Protein AF-A0A662WHI3-F1 (afdb_monomer_lite)

Foldseek 3Di:
DDDDPPVQWDDDPQKIWGFLVRCVVQQWKWFAAPVGWIFIWHFQDDPPDDDDLRIKTQFTDDPQETDGDPIDRGDGDIDRDPGIHTGRPPDPDPPPPPPPPPPDPDDPDDDPDDDD

Structure (mmCIF, N/CA/C/O backbone):
data_AF-A0A662WHI3-F1
#
_entry.id   AF-A0A662WHI3-F1
#
loop_
_atom_site.group_PDB
_atom_site.id
_atom_site.type_symbol
_atom_site.label_atom_id
_atom_site.label_alt_id
_atom_site.label_comp_id
_atom_site.label_asym_id
_atom_site.label_entity_id
_atom_site.label_seq_id
_atom_site.pdbx_PDB_ins_code
_atom_site.Cartn_x
_atom_site.Cartn_y
_atom_site.Cartn_z
_atom_site.occupancy
_atom_site.B_iso_or_equiv
_atom_site.auth_seq_id
_atom_site.auth_comp_id
_atom_site.auth_asym_id
_atom_site.auth_atom_id
_atom_site.pdbx_PDB_model_num
ATOM 1 N N . CYS A 1 1 ? -21.299 -9.285 22.888 1.00 39.06 1 CYS A N 1
ATOM 2 C CA . CYS A 1 1 ? -20.255 -9.263 21.840 1.00 39.06 1 CYS A CA 1
ATOM 3 C C . CYS A 1 1 ? -19.106 -8.352 22.249 1.00 39.06 1 CYS A C 1
ATOM 5 O O . CYS A 1 1 ? -19.286 -7.144 22.272 1.00 39.06 1 CYS A O 1
ATOM 7 N N . LYS A 1 2 ? -17.944 -8.913 22.596 1.00 32.00 2 LYS A N 1
ATOM 8 C CA . LYS A 1 2 ? -16.713 -8.152 22.846 1.00 32.00 2 LYS A CA 1
ATOM 9 C C . LYS A 1 2 ? -15.845 -8.304 21.600 1.00 32.00 2 LYS A C 1
ATOM 11 O O . LYS A 1 2 ? -15.166 -9.311 21.449 1.00 32.00 2 LYS A O 1
ATOM 16 N N . LEU A 1 3 ? -15.945 -7.355 20.671 1.00 46.94 3 LEU A N 1
ATOM 17 C CA . LEU A 1 3 ? -14.986 -7.258 19.573 1.00 46.94 3 LEU A CA 1
ATOM 18 C C . LEU A 1 3 ? -13.652 -6.859 20.203 1.00 46.94 3 LEU A C 1
ATOM 20 O O . LEU A 1 3 ? -13.492 -5.736 20.680 1.00 46.94 3 LEU A O 1
ATOM 24 N N . THR A 1 4 ? -12.722 -7.806 20.283 1.00 42.12 4 THR A N 1
ATOM 25 C CA . THR A 1 4 ? -11.321 -7.514 20.578 1.00 42.12 4 THR A CA 1
ATOM 26 C C . THR A 1 4 ? -10.885 -6.424 19.606 1.00 42.12 4 THR A C 1
ATOM 28 O O . THR A 1 4 ? -10.968 -6.621 18.395 1.00 42.12 4 THR A O 1
ATOM 31 N N . LYS A 1 5 ? -10.467 -5.258 20.116 1.00 52.16 5 LYS A N 1
ATOM 32 C CA . LYS A 1 5 ? -9.775 -4.260 19.298 1.00 52.16 5 LYS A CA 1
ATOM 33 C C . LYS A 1 5 ? -8.529 -4.952 18.750 1.00 52.16 5 LYS A C 1
ATOM 35 O O . LYS A 1 5 ? -7.542 -5.086 19.467 1.00 52.16 5 LYS A O 1
ATOM 40 N N . LEU A 1 6 ? -8.587 -5.451 17.518 1.00 61.47 6 LEU A N 1
ATOM 41 C CA . LEU A 1 6 ? -7.392 -5.821 16.776 1.00 61.47 6 LEU A CA 1
ATOM 42 C C . LEU A 1 6 ? -6.644 -4.498 16.602 1.00 61.47 6 LEU A C 1
ATOM 44 O O . LEU A 1 6 ? -7.061 -3.671 15.798 1.00 61.47 6 LEU A O 1
ATOM 48 N N . GLY A 1 7 ? -5.637 -4.242 17.443 1.00 78.75 7 GLY A N 1
ATOM 49 C CA . GLY A 1 7 ? -5.052 -2.906 17.643 1.00 78.75 7 GLY A CA 1
ATOM 50 C C . GLY A 1 7 ? -4.533 -2.227 16.372 1.00 78.75 7 GLY A C 1
ATOM 51 O O . GLY A 1 7 ? -4.337 -1.018 16.370 1.00 78.75 7 GLY A O 1
ATOM 52 N N . GLY A 1 8 ? -4.366 -2.987 15.289 1.00 89.50 8 GLY A N 1
ATOM 53 C CA . GLY A 1 8 ? -3.973 -2.492 13.978 1.00 89.50 8 GLY A CA 1
ATOM 54 C C . GLY A 1 8 ? -5.107 -2.066 13.041 1.00 89.50 8 GLY A C 1
ATOM 55 O O . GLY A 1 8 ? -4.828 -1.744 11.891 1.00 89.50 8 GLY A O 1
ATOM 56 N N . TYR A 1 9 ? -6.366 -2.071 13.485 1.00 90.25 9 TYR A N 1
ATOM 57 C CA . TYR A 1 9 ? -7.512 -1.693 12.657 1.00 90.25 9 TYR A CA 1
ATOM 58 C C . TYR A 1 9 ? -8.285 -0.518 13.253 1.00 90.25 9 TYR A C 1
ATOM 60 O O . TYR A 1 9 ? -8.451 -0.404 14.468 1.00 90.25 9 TYR A O 1
ATOM 68 N N . SER A 1 10 ? -8.827 0.328 12.382 1.00 88.62 10 SER A N 1
ATOM 69 C CA . SER A 1 10 ? -9.788 1.369 12.741 1.00 88.62 10 SER A CA 1
ATOM 70 C C . SER A 1 10 ? -11.006 1.301 11.828 1.00 88.62 10 SER A C 1
ATOM 72 O O . SER A 1 10 ? -10.887 1.054 10.628 1.00 88.62 10 SER A O 1
ATOM 74 N N . TRP A 1 11 ? -12.186 1.490 12.412 1.00 88.31 11 TRP A N 1
ATOM 75 C CA . TRP A 1 11 ? -13.441 1.591 11.678 1.00 88.31 11 TRP A CA 1
ATOM 76 C C . TRP A 1 11 ? -13.923 3.033 11.728 1.00 88.31 11 TRP A C 1
ATOM 78 O O . TRP A 1 11 ? -14.040 3.597 12.815 1.00 88.31 11 TRP A O 1
ATOM 88 N N . ASP A 1 12 ? -14.194 3.620 10.569 1.00 84.75 12 ASP A N 1
ATOM 89 C CA . ASP A 1 12 ? -14.648 5.004 10.461 1.00 84.75 12 ASP A CA 1
ATOM 90 C C . ASP A 1 12 ? -15.567 5.169 9.248 1.00 84.75 12 ASP A C 1
ATOM 92 O O . ASP A 1 12 ? -15.259 4.669 8.168 1.00 84.75 12 ASP A O 1
ATOM 96 N N . ASN A 1 13 ? -16.709 5.838 9.428 1.00 85.75 13 ASN A N 1
ATOM 97 C CA . ASN A 1 13 ? -17.690 6.123 8.371 1.00 85.75 13 ASN A CA 1
ATOM 98 C C . ASN A 1 13 ? -18.028 4.918 7.463 1.00 85.75 13 ASN A C 1
ATOM 100 O O . ASN A 1 13 ? -18.098 5.037 6.240 1.00 85.75 13 ASN A O 1
ATOM 104 N N . GLY A 1 14 ? -18.210 3.732 8.058 1.00 83.94 14 GLY A N 1
ATOM 105 C CA . GLY A 1 14 ? -18.554 2.504 7.325 1.00 83.94 14 GLY A CA 1
ATOM 106 C C . GLY A 1 14 ? -17.394 1.877 6.538 1.00 83.94 14 GLY A C 1
ATOM 107 O O . GLY A 1 14 ? -17.617 1.008 5.696 1.00 83.94 14 GLY A O 1
ATOM 108 N N . ARG A 1 15 ? -16.159 2.319 6.786 1.00 87.62 15 ARG A N 1
ATOM 109 C CA . ARG A 1 15 ? -14.941 1.833 6.136 1.00 87.62 15 ARG A CA 1
ATOM 110 C C . ARG A 1 15 ? -13.989 1.233 7.166 1.00 87.62 15 ARG A C 1
ATOM 112 O O . ARG A 1 15 ? -13.907 1.700 8.302 1.00 87.62 15 ARG A O 1
ATOM 119 N N . LEU A 1 16 ? -13.259 0.203 6.744 1.00 89.06 16 LEU A N 1
ATOM 120 C CA . LEU A 1 16 ? -12.230 -0.459 7.541 1.00 89.06 16 LEU A CA 1
ATOM 121 C C . LEU A 1 16 ? -10.856 -0.001 7.069 1.00 89.06 16 LEU A C 1
ATOM 123 O O . LEU A 1 16 ? -10.565 -0.045 5.875 1.00 89.06 16 LEU A O 1
ATOM 127 N N . TYR A 1 17 ? -10.009 0.381 8.015 1.00 91.69 17 TYR A N 1
ATOM 128 C CA . TYR A 1 17 ? -8.644 0.819 7.769 1.00 91.69 17 TYR A CA 1
ATOM 129 C C . TYR A 1 17 ? -7.658 0.036 8.624 1.00 91.69 17 TYR A C 1
ATOM 131 O O . TYR A 1 17 ? -7.943 -0.270 9.779 1.00 91.69 17 TYR A O 1
ATOM 139 N N . TYR A 1 18 ? -6.472 -0.194 8.081 1.00 93.81 18 TYR A N 1
ATOM 140 C CA . TYR A 1 18 ? -5.263 -0.491 8.832 1.00 93.81 18 TYR A CA 1
ATOM 141 C C . TYR A 1 18 ? -4.678 0.804 9.394 1.00 93.81 18 TYR A C 1
ATOM 143 O O . TYR A 1 18 ? -4.591 1.808 8.683 1.00 93.81 18 TYR A O 1
ATOM 151 N N . THR A 1 19 ? -4.273 0.797 10.662 1.00 93.44 19 THR A N 1
ATOM 152 C CA . THR A 1 19 ? -3.537 1.923 11.253 1.00 93.44 19 THR A CA 1
ATOM 153 C C . THR A 1 19 ? -2.134 2.021 10.653 1.00 93.44 19 THR A C 1
ATOM 155 O O . THR A 1 19 ? -1.604 1.042 10.123 1.00 93.44 19 THR A O 1
ATOM 158 N N . ALA A 1 20 ? -1.504 3.192 10.755 1.00 93.50 20 ALA A N 1
ATOM 159 C CA . ALA A 1 20 ? -0.140 3.385 10.267 1.00 93.50 20 ALA A CA 1
ATOM 160 C C . ALA A 1 20 ? 0.850 2.422 10.950 1.00 93.50 20 ALA A C 1
ATOM 162 O O . ALA A 1 20 ? 1.758 1.894 10.313 1.00 93.50 20 ALA A O 1
ATOM 163 N N . GLU A 1 21 ? 0.658 2.153 12.242 1.00 92.25 21 GLU A N 1
ATOM 164 C CA . GLU A 1 21 ? 1.461 1.215 13.033 1.00 92.25 21 GLU A CA 1
ATOM 165 C C . GLU A 1 21 ? 1.312 -0.216 12.517 1.00 92.25 21 GLU A C 1
ATOM 167 O O . GLU A 1 21 ? 2.304 -0.934 12.426 1.00 92.25 21 GLU A O 1
ATOM 172 N N . ALA A 1 22 ? 0.098 -0.618 12.131 1.00 93.31 22 ALA A N 1
ATOM 173 C CA . ALA A 1 22 ? -0.151 -1.935 11.557 1.00 93.31 22 ALA A CA 1
ATOM 174 C C . ALA A 1 22 ? 0.525 -2.096 10.198 1.00 93.31 22 ALA A C 1
ATOM 176 O O . ALA A 1 22 ? 1.190 -3.099 9.961 1.00 93.31 22 ALA A O 1
ATOM 177 N N . LEU A 1 23 ? 0.398 -1.088 9.329 1.00 93.75 23 LEU A N 1
ATOM 178 C CA . LEU A 1 23 ? 1.053 -1.083 8.021 1.00 93.75 23 LEU A CA 1
ATOM 179 C C . LEU A 1 23 ? 2.573 -1.238 8.179 1.00 93.75 23 LEU A C 1
ATOM 181 O O . LEU A 1 23 ? 3.168 -2.119 7.563 1.00 93.75 23 LEU A O 1
ATOM 185 N N . LYS A 1 24 ? 3.177 -0.457 9.084 1.00 91.19 24 LYS A N 1
ATOM 186 C CA . LYS A 1 24 ? 4.604 -0.552 9.422 1.00 91.19 24 LYS A CA 1
ATOM 187 C C . LYS A 1 24 ? 4.980 -1.937 9.962 1.00 91.19 24 LYS A C 1
ATOM 189 O O . LYS A 1 24 ? 5.971 -2.508 9.521 1.00 91.19 24 LYS A O 1
ATOM 194 N N . ALA A 1 25 ? 4.181 -2.504 10.866 1.00 90.88 25 ALA A N 1
ATOM 195 C CA . ALA A 1 25 ? 4.422 -3.836 11.426 1.00 90.88 25 ALA A CA 1
ATOM 196 C C . ALA A 1 25 ? 4.315 -4.964 10.383 1.00 90.88 25 ALA A C 1
ATOM 198 O O . ALA A 1 25 ? 4.975 -5.990 10.525 1.00 90.88 25 ALA A O 1
ATOM 199 N N . PHE A 1 26 ? 3.518 -4.776 9.329 1.00 89.50 26 PHE A N 1
ATOM 200 C CA . PHE A 1 26 ? 3.419 -5.710 8.203 1.00 89.50 26 PHE A CA 1
ATOM 201 C C . PHE A 1 26 ? 4.510 -5.516 7.143 1.00 89.50 26 PHE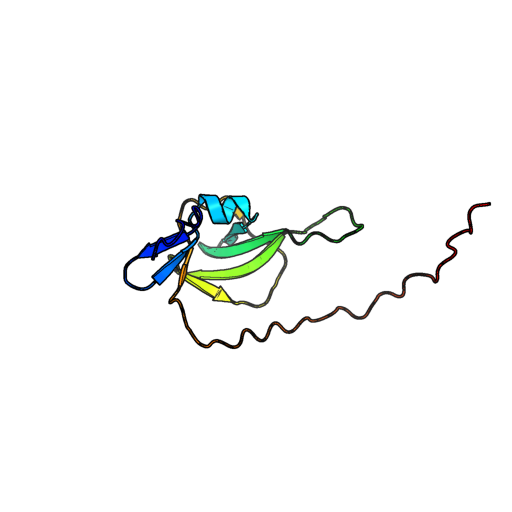 A C 1
ATOM 203 O O . PHE A 1 26 ? 4.501 -6.220 6.137 1.00 89.50 26 PHE A O 1
ATOM 210 N N . GLY A 1 27 ? 5.438 -4.575 7.341 1.00 90.06 27 GLY A N 1
ATOM 211 C CA . GLY A 1 27 ? 6.468 -4.260 6.351 1.00 90.06 27 GLY A CA 1
ATOM 212 C C . GLY A 1 27 ? 5.911 -3.584 5.095 1.00 90.06 27 GLY A C 1
ATOM 213 O O . GLY A 1 27 ? 6.537 -3.651 4.038 1.00 90.06 27 GLY A O 1
ATOM 214 N N . LEU A 1 28 ? 4.733 -2.959 5.197 1.00 93.88 28 LEU A N 1
ATOM 215 C CA . LEU A 1 28 ? 4.153 -2.161 4.123 1.00 93.88 28 LEU A CA 1
ATOM 216 C C . LEU A 1 28 ? 4.745 -0.753 4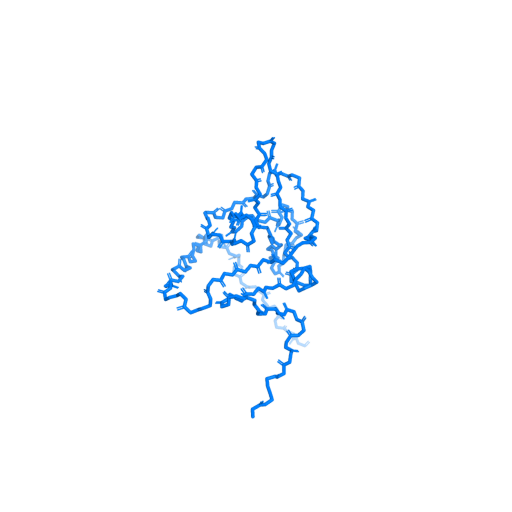.148 1.00 93.88 28 LEU A C 1
ATOM 218 O O . LEU A 1 28 ? 4.837 -0.117 5.203 1.00 93.88 28 LEU A O 1
ATOM 222 N N . MET A 1 29 ? 5.096 -0.248 2.970 1.00 94.56 29 MET A N 1
ATOM 223 C CA . MET A 1 29 ? 5.718 1.062 2.793 1.00 94.56 29 MET A CA 1
ATOM 224 C C . MET A 1 29 ? 5.004 1.894 1.733 1.00 94.56 29 MET A C 1
ATOM 226 O O . MET A 1 29 ? 4.364 1.354 0.829 1.00 94.56 29 MET A O 1
ATOM 230 N N . SER A 1 30 ? 5.115 3.214 1.868 1.00 94.94 30 SER A N 1
ATOM 231 C CA . SER A 1 30 ? 4.670 4.166 0.857 1.00 94.94 30 SER A CA 1
ATOM 232 C C . SER A 1 30 ? 5.799 4.378 -0.134 1.00 94.94 30 SER A C 1
ATOM 234 O O . SER 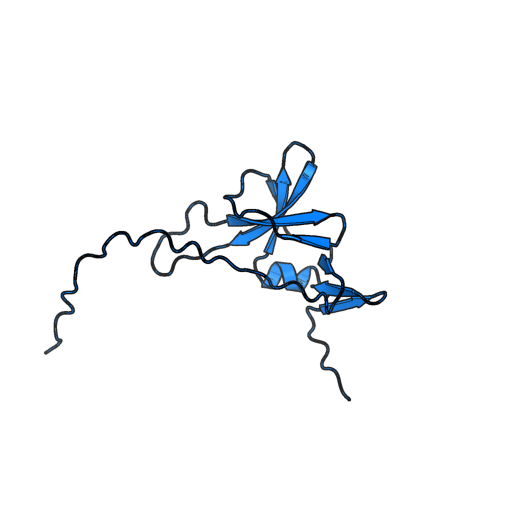A 1 30 ? 6.941 4.593 0.274 1.00 94.94 30 SER A O 1
ATOM 236 N N . MET A 1 31 ? 5.490 4.338 -1.420 1.00 95.75 31 MET A N 1
ATOM 237 C CA . MET A 1 31 ? 6.419 4.687 -2.486 1.00 95.75 31 MET A CA 1
ATOM 238 C C . MET A 1 31 ? 5.836 5.846 -3.286 1.00 95.75 31 MET A C 1
ATOM 240 O O . MET A 1 31 ? 4.660 5.812 -3.638 1.00 95.75 31 MET A O 1
ATOM 244 N N . THR A 1 32 ? 6.652 6.860 -3.552 1.00 96.12 32 THR A N 1
ATOM 245 C CA . THR A 1 32 ? 6.260 8.022 -4.351 1.00 96.12 32 THR A CA 1
ATOM 246 C C . THR A 1 32 ? 7.177 8.138 -5.561 1.00 96.12 32 THR A C 1
ATOM 248 O O . THR A 1 32 ? 8.405 8.121 -5.423 1.00 96.12 32 THR A O 1
ATOM 251 N N . GLU A 1 33 ? 6.583 8.228 -6.747 1.00 94.94 33 GLU A N 1
ATOM 252 C CA . GLU A 1 33 ? 7.305 8.494 -7.995 1.00 94.94 33 GLU A CA 1
ATOM 253 C C . GLU A 1 33 ? 7.533 9.997 -8.200 1.00 94.94 33 GLU A C 1
ATOM 255 O O . GLU A 1 33 ? 6.967 10.832 -7.494 1.00 94.94 33 GLU A O 1
ATOM 260 N N . GLU A 1 34 ? 8.393 10.358 -9.155 1.00 93.69 34 GLU A N 1
ATOM 261 C CA . GLU A 1 34 ? 8.760 11.758 -9.428 1.00 93.69 34 GLU A CA 1
ATOM 262 C C . GLU A 1 34 ? 7.558 12.635 -9.810 1.00 93.69 34 GLU A C 1
ATOM 264 O O . GLU A 1 34 ? 7.552 13.837 -9.557 1.00 93.69 34 GLU A O 1
ATOM 269 N N . ASP A 1 35 ? 6.527 12.028 -10.392 1.00 92.62 35 ASP A N 1
ATOM 270 C CA . ASP A 1 35 ? 5.278 12.680 -10.777 1.00 92.62 35 ASP A CA 1
ATOM 271 C C . ASP A 1 35 ? 4.274 12.828 -9.614 1.00 92.62 35 ASP A C 1
ATOM 273 O O . ASP A 1 35 ? 3.191 13.387 -9.793 1.00 92.62 35 ASP A O 1
ATOM 277 N N . GLY A 1 36 ? 4.640 12.365 -8.415 1.00 92.06 36 GLY A N 1
ATOM 278 C CA . GLY A 1 36 ? 3.847 12.474 -7.196 1.00 92.06 36 GLY A CA 1
ATOM 279 C C . GLY A 1 36 ? 2.829 11.353 -6.988 1.00 92.06 36 GLY A C 1
ATOM 280 O O . GLY A 1 36 ? 2.097 11.398 -5.998 1.00 92.06 36 GLY A O 1
ATOM 281 N N . HIS A 1 37 ? 2.764 10.342 -7.862 1.00 93.88 37 HIS A N 1
ATOM 282 C CA . HIS A 1 37 ? 1.879 9.200 -7.632 1.00 93.88 37 HIS A CA 1
ATOM 283 C C . HIS A 1 37 ? 2.353 8.357 -6.445 1.00 93.88 37 HIS A C 1
ATOM 285 O O . HIS A 1 37 ? 3.524 7.984 -6.349 1.00 93.88 37 HIS A O 1
ATOM 291 N N . GLU A 1 38 ? 1.414 8.030 -5.554 1.00 95.62 38 GLU A N 1
ATOM 292 C CA . GLU A 1 38 ? 1.663 7.212 -4.370 1.00 95.62 38 GLU A CA 1
ATOM 293 C C . GLU A 1 38 ? 1.257 5.752 -4.588 1.00 95.62 38 GLU A C 1
ATOM 295 O O . GLU A 1 38 ? 0.194 5.422 -5.127 1.00 95.62 38 GLU A O 1
ATOM 300 N N . PHE A 1 39 ? 2.098 4.855 -4.093 1.00 96.06 39 PHE A N 1
ATOM 301 C CA . PHE A 1 39 ? 1.957 3.419 -4.236 1.00 96.06 39 PHE A CA 1
ATOM 302 C C . PHE A 1 39 ? 2.190 2.708 -2.905 1.00 96.06 39 PHE A C 1
ATOM 304 O O . PHE A 1 39 ? 2.976 3.134 -2.061 1.00 96.06 39 PHE A O 1
ATOM 311 N N . LEU A 1 40 ? 1.503 1.582 -2.734 1.00 96.06 40 LEU A N 1
ATOM 312 C CA . LEU A 1 40 ? 1.715 0.645 -1.643 1.00 96.06 40 LEU A CA 1
ATOM 313 C C . LEU A 1 40 ? 2.774 -0.370 -2.067 1.00 96.06 40 LEU A C 1
ATOM 315 O O . LEU A 1 40 ? 2.583 -1.071 -3.064 1.00 96.06 40 LEU A O 1
ATOM 319 N N . ALA A 1 41 ? 3.844 -0.478 -1.287 1.00 95.69 41 ALA A N 1
ATOM 320 C CA . ALA A 1 41 ? 4.940 -1.408 -1.510 1.00 95.69 41 ALA A CA 1
ATOM 321 C C . ALA A 1 41 ? 5.123 -2.396 -0.343 1.00 95.69 41 ALA A C 1
ATOM 323 O O . ALA A 1 41 ? 4.770 -2.081 0.794 1.00 95.69 41 ALA A O 1
ATOM 324 N N . LEU A 1 42 ? 5.672 -3.585 -0.617 1.00 93.94 42 LEU A N 1
ATOM 325 C CA . LEU A 1 42 ? 5.945 -4.634 0.379 1.00 93.94 42 LEU A CA 1
ATOM 326 C C . LEU A 1 42 ? 7.250 -5.391 0.070 1.00 93.94 42 LEU A C 1
ATOM 328 O O . LEU A 1 42 ? 7.591 -5.582 -1.100 1.00 93.94 42 LEU A O 1
ATOM 332 N N . HIS A 1 43 ? 7.949 -5.855 1.109 1.00 88.19 43 HIS A N 1
ATOM 333 C CA . HIS A 1 43 ? 9.123 -6.727 0.974 1.00 88.19 43 HIS A CA 1
ATOM 334 C C . HIS A 1 43 ? 8.739 -8.181 0.656 1.00 88.19 43 HIS A C 1
ATOM 336 O O . HIS A 1 43 ? 8.162 -8.886 1.487 1.00 88.19 43 HIS A O 1
ATOM 342 N N . LYS A 1 44 ? 9.097 -8.669 -0.532 1.00 87.69 44 LYS A N 1
ATOM 343 C CA . LYS A 1 44 ? 8.953 -10.073 -0.930 1.00 87.69 44 LYS A CA 1
ATOM 344 C C . LYS A 1 44 ? 10.230 -10.847 -0.623 1.00 87.69 44 LYS A C 1
ATOM 346 O O . LYS A 1 44 ? 11.190 -10.822 -1.387 1.00 87.69 44 LYS A O 1
ATOM 351 N N . LEU A 1 45 ? 10.209 -11.584 0.482 1.00 85.00 45 LEU A N 1
ATOM 352 C CA . LEU A 1 45 ? 11.310 -12.461 0.873 1.00 85.00 45 LEU A CA 1
ATOM 353 C C . LEU A 1 45 ? 11.266 -13.786 0.100 1.00 85.00 45 LEU A C 1
ATOM 355 O O . LEU A 1 45 ? 10.220 -14.429 0.002 1.00 85.00 45 LEU A O 1
ATOM 359 N N . TYR A 1 46 ? 12.424 -14.223 -0.392 1.00 82.44 46 TYR A N 1
ATOM 360 C CA . TYR A 1 46 ? 12.608 -15.522 -1.039 1.00 82.44 46 TYR A CA 1
ATOM 361 C C . TYR A 1 46 ? 13.390 -16.454 -0.104 1.00 82.44 46 TYR A C 1
ATOM 363 O O . TYR A 1 46 ? 14.449 -16.084 0.395 1.00 82.44 46 TYR A O 1
ATOM 371 N N . TRP A 1 47 ? 12.875 -17.669 0.121 1.00 82.44 47 TRP A N 1
ATOM 372 C CA . TRP A 1 47 ? 13.261 -18.567 1.227 1.00 82.44 47 TRP A CA 1
ATOM 373 C C . TRP A 1 47 ? 14.741 -19.016 1.272 1.00 82.44 47 TRP A C 1
ATOM 375 O O . TRP A 1 47 ? 15.162 -19.562 2.280 1.00 82.44 47 TRP A O 1
ATOM 385 N N . PHE A 1 48 ? 15.561 -18.744 0.253 1.00 81.38 48 PHE A N 1
ATOM 386 C CA . PHE A 1 48 ? 17.006 -19.038 0.252 1.00 81.38 48 PHE A CA 1
ATOM 387 C C . PHE A 1 48 ? 17.800 -18.098 -0.674 1.00 81.38 48 PHE A C 1
ATOM 389 O O . PHE A 1 48 ? 18.729 -18.520 -1.361 1.00 81.38 48 PHE A O 1
ATOM 396 N N . ALA A 1 49 ? 17.433 -16.816 -0.735 1.00 79.56 49 ALA A N 1
ATOM 397 C CA . ALA A 1 49 ? 18.168 -15.826 -1.523 1.00 79.56 49 ALA A CA 1
ATOM 398 C C . ALA A 1 49 ? 18.500 -14.594 -0.681 1.00 79.56 49 ALA A C 1
ATOM 400 O O . ALA A 1 49 ? 17.715 -14.188 0.172 1.00 79.56 49 ALA A O 1
ATOM 401 N N . ILE A 1 50 ? 19.657 -13.982 -0.947 1.00 79.38 50 ILE A N 1
ATOM 402 C CA . ILE A 1 50 ? 19.966 -12.650 -0.421 1.00 79.38 50 ILE A CA 1
ATOM 403 C C . ILE A 1 50 ? 18.967 -11.685 -1.072 1.00 79.38 50 ILE A C 1
ATOM 405 O O . ILE A 1 50 ? 18.995 -11.574 -2.302 1.00 79.38 50 ILE A O 1
ATOM 409 N N . PRO A 1 51 ? 18.100 -11.003 -0.303 1.00 75.12 51 PRO A N 1
ATOM 410 C CA . PRO A 1 51 ? 17.135 -10.077 -0.873 1.00 75.12 51 PRO A CA 1
ATOM 411 C C . PRO A 1 51 ? 17.887 -8.941 -1.570 1.00 75.12 51 PRO A C 1
ATOM 413 O O . PRO A 1 51 ? 18.625 -8.183 -0.941 1.00 75.12 51 PRO A O 1
ATOM 416 N N . ARG A 1 52 ? 17.750 -8.872 -2.891 1.00 78.50 52 ARG A N 1
ATOM 417 C CA . ARG A 1 52 ? 18.150 -7.733 -3.716 1.00 78.50 52 ARG A CA 1
ATOM 418 C C . ARG A 1 52 ? 16.904 -7.303 -4.461 1.00 78.50 52 ARG A C 1
ATOM 420 O O . ARG A 1 52 ? 16.226 -8.162 -5.022 1.00 78.50 52 ARG A O 1
ATOM 427 N N . ASP A 1 53 ? 16.602 -6.011 -4.415 1.00 81.62 53 ASP A N 1
ATOM 428 C CA . ASP A 1 53 ? 15.433 -5.431 -5.083 1.00 81.62 53 ASP A CA 1
ATOM 429 C C . ASP A 1 53 ? 14.123 -6.141 -4.691 1.00 81.62 53 ASP A C 1
ATOM 431 O O . ASP A 1 53 ? 13.256 -6.433 -5.513 1.00 81.62 53 ASP A O 1
ATOM 435 N N . ASP A 1 54 ? 13.994 -6.457 -3.401 1.00 88.25 54 ASP A N 1
ATOM 436 C CA . ASP A 1 54 ? 12.905 -7.256 -2.844 1.00 88.25 54 ASP A CA 1
ATOM 437 C C . ASP A 1 54 ? 11.653 -6.430 -2.527 1.00 88.25 54 ASP A C 1
ATOM 439 O O . ASP A 1 54 ? 10.669 -6.968 -2.024 1.00 88.25 54 ASP A O 1
ATOM 443 N N . LEU A 1 55 ? 11.662 -5.134 -2.839 1.00 91.69 55 LEU A N 1
ATOM 444 C CA . LEU A 1 55 ? 10.536 -4.248 -2.609 1.00 91.69 55 LEU A CA 1
ATOM 445 C C . LEU A 1 55 ? 9.648 -4.139 -3.852 1.00 91.69 55 LEU A C 1
ATOM 447 O O . LEU A 1 55 ? 10.065 -3.642 -4.899 1.00 91.69 55 LEU A O 1
ATOM 451 N N . PHE A 1 56 ? 8.386 -4.538 -3.713 1.00 94.06 56 PHE A N 1
ATOM 452 C CA . PHE A 1 56 ? 7.428 -4.583 -4.815 1.00 94.06 56 PHE A CA 1
ATOM 453 C C . PHE A 1 56 ? 6.223 -3.696 -4.552 1.00 94.06 56 PHE A C 1
ATOM 455 O O . PHE A 1 56 ? 5.606 -3.782 -3.493 1.00 94.06 56 PHE A O 1
ATOM 462 N N . VAL A 1 57 ? 5.850 -2.905 -5.556 1.00 95.50 57 VAL A N 1
ATOM 463 C CA . VAL A 1 57 ? 4.570 -2.201 -5.603 1.00 95.50 57 VAL A CA 1
ATOM 464 C C . VAL A 1 57 ? 3.452 -3.219 -5.807 1.00 95.50 57 VAL A C 1
ATOM 466 O O . VAL A 1 57 ? 3.543 -4.062 -6.697 1.00 95.50 57 VAL A O 1
ATOM 469 N N . ILE A 1 58 ? 2.391 -3.119 -5.008 1.00 94.75 58 ILE A N 1
ATOM 470 C CA . ILE A 1 58 ? 1.217 -4.009 -5.051 1.00 94.75 58 ILE A CA 1
ATOM 471 C C . ILE A 1 58 ? -0.120 -3.268 -5.168 1.00 94.75 58 ILE A C 1
ATOM 473 O O . ILE A 1 58 ? -1.171 -3.890 -5.342 1.00 94.75 58 ILE A O 1
ATOM 477 N N . GLY A 1 59 ? -0.113 -1.941 -5.066 1.00 94.38 59 G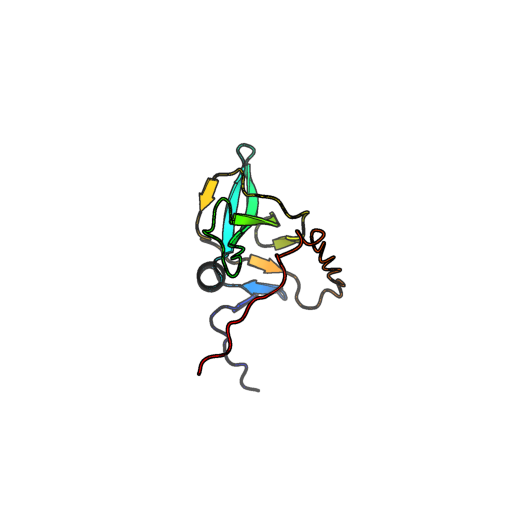LY A N 1
ATOM 478 C CA . GLY A 1 59 ? -1.318 -1.145 -5.242 1.00 94.38 59 GLY A CA 1
ATOM 479 C C . GLY A 1 59 ? -1.026 0.335 -5.411 1.00 94.38 59 GLY A C 1
ATOM 480 O O . GLY A 1 59 ? 0.010 0.830 -4.979 1.00 94.38 59 GLY A O 1
ATOM 481 N N . THR A 1 60 ? -1.968 1.045 -6.017 1.00 94.81 60 THR A N 1
ATOM 482 C CA . THR A 1 60 ? -1.965 2.506 -6.107 1.00 94.81 60 THR A CA 1
ATOM 483 C C . THR A 1 60 ? -2.759 3.084 -4.946 1.00 94.81 60 THR A C 1
ATOM 485 O O . THR A 1 60 ? -3.846 2.588 -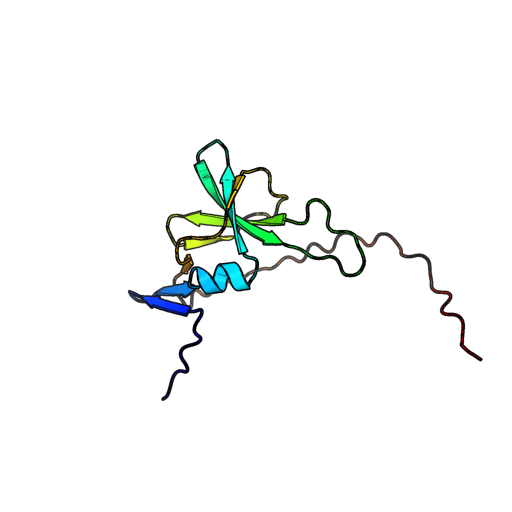4.622 1.00 94.81 60 THR A O 1
ATOM 488 N N . ILE A 1 61 ? -2.228 4.133 -4.329 1.00 94.62 61 ILE A N 1
ATOM 489 C CA . ILE A 1 61 ? -2.860 4.828 -3.215 1.00 94.62 61 ILE A CA 1
ATOM 490 C C . ILE A 1 61 ? -3.604 6.045 -3.755 1.00 94.62 61 ILE A C 1
ATOM 492 O O . ILE A 1 61 ? -3.062 6.872 -4.477 1.00 94.62 61 ILE A O 1
ATOM 496 N N . TRP A 1 62 ? -4.872 6.149 -3.372 1.00 90.94 62 TRP A N 1
ATOM 497 C CA . TRP A 1 62 ? -5.721 7.298 -3.644 1.00 90.94 62 TRP A CA 1
ATOM 498 C C . TRP A 1 62 ? -6.268 7.802 -2.314 1.00 90.94 62 TRP A C 1
ATOM 500 O O . TRP A 1 62 ? -7.220 7.229 -1.766 1.00 90.94 62 TRP A O 1
ATOM 510 N N . ASN A 1 63 ? -5.654 8.863 -1.784 1.00 89.19 63 ASN A N 1
ATOM 511 C CA . ASN A 1 63 ? -5.927 9.402 -0.451 1.00 89.19 63 ASN A CA 1
ATOM 512 C C . ASN A 1 63 ? -5.687 8.340 0.644 1.00 89.19 63 ASN A C 1
ATOM 514 O O . ASN A 1 63 ? -4.557 8.108 1.047 1.00 89.19 63 ASN A O 1
ATOM 518 N N . GLN A 1 64 ? -6.734 7.632 1.077 1.00 91.25 64 GLN A N 1
ATOM 519 C CA . GLN A 1 64 ? -6.642 6.560 2.082 1.00 91.25 64 GLN A CA 1
ATOM 520 C C . GLN A 1 64 ? -7.089 5.198 1.544 1.00 91.25 64 GLN A C 1
ATOM 522 O O . GLN A 1 64 ? -7.280 4.262 2.317 1.00 91.25 64 GLN A O 1
ATOM 527 N N . SER A 1 65 ? -7.347 5.091 0.240 1.00 91.38 65 SER A N 1
ATOM 528 C CA . SER A 1 65 ? -7.801 3.858 -0.403 1.00 91.38 65 SER A CA 1
ATOM 529 C C . SER A 1 65 ? -6.697 3.242 -1.241 1.00 91.38 65 SER A C 1
ATOM 531 O O . SER A 1 65 ? -5.960 3.955 -1.912 1.00 91.38 65 SER A O 1
ATOM 533 N N . VAL A 1 66 ? -6.620 1.914 -1.230 1.00 91.38 66 VAL A N 1
ATOM 534 C CA . VAL A 1 66 ? -5.671 1.165 -2.058 1.00 91.38 66 VAL A CA 1
ATOM 535 C C . VAL A 1 66 ? -6.433 0.446 -3.159 1.00 91.38 66 VAL A C 1
ATOM 537 O O . VAL A 1 66 ? -7.412 -0.259 -2.898 1.00 91.38 66 VAL A O 1
ATOM 540 N N . VAL A 1 67 ? -5.979 0.624 -4.395 1.00 91.00 67 VAL A N 1
ATOM 541 C CA . VAL A 1 67 ? -6.477 -0.101 -5.564 1.00 91.00 67 VAL A CA 1
ATOM 542 C C . VAL A 1 67 ? -5.381 -1.060 -6.032 1.00 91.00 67 VAL A C 1
ATOM 544 O O . VAL A 1 67 ? -4.251 -0.610 -6.210 1.00 91.00 67 VAL A O 1
ATOM 547 N N . PRO A 1 68 ? -5.672 -2.359 -6.232 1.00 90.50 68 PRO A N 1
ATOM 548 C CA . PRO A 1 68 ? -4.688 -3.295 -6.769 1.00 90.50 68 PRO A CA 1
ATOM 549 C C . PRO A 1 68 ? -4.147 -2.824 -8.121 1.00 90.50 68 PRO A C 1
ATOM 551 O O . PRO A 1 68 ? -4.911 -2.340 -8.959 1.00 90.50 68 PRO A O 1
ATOM 554 N N . CYS A 1 69 ? -2.853 -3.012 -8.350 1.00 90.25 69 CYS A N 1
ATOM 555 C CA . CYS A 1 69 ? -2.213 -2.753 -9.636 1.00 90.25 69 CYS A CA 1
ATOM 556 C C . CYS A 1 69 ? -1.384 -3.965 -10.078 1.00 90.25 69 CYS A C 1
ATOM 558 O O . CYS A 1 69 ? -1.245 -4.940 -9.338 1.00 90.25 69 CYS A O 1
ATOM 560 N N . ALA A 1 70 ? -0.837 -3.911 -11.294 1.00 92.56 70 ALA A N 1
ATOM 561 C CA . ALA A 1 70 ? 0.176 -4.876 -11.701 1.00 92.56 70 ALA A CA 1
ATOM 562 C C . ALA A 1 70 ? 1.396 -4.739 -10.783 1.00 92.56 70 ALA A C 1
ATOM 564 O O . ALA A 1 70 ? 1.879 -3.626 -10.552 1.00 92.56 70 ALA A O 1
ATOM 565 N N . GLU A 1 71 ? 1.866 -5.863 -10.248 1.00 94.00 71 GLU A N 1
ATOM 566 C CA . GLU A 1 71 ? 3.041 -5.858 -9.390 1.00 94.00 71 GLU A CA 1
ATOM 567 C C . GLU A 1 71 ? 4.294 -5.505 -10.185 1.00 94.00 71 GLU A C 1
ATOM 569 O O . GLU A 1 71 ? 4.475 -5.949 -11.322 1.00 94.00 71 GLU A O 1
ATOM 574 N N . ARG A 1 72 ? 5.181 -4.728 -9.568 1.00 93.75 72 ARG A N 1
ATOM 575 C CA . ARG A 1 72 ? 6.451 -4.325 -10.175 1.00 93.75 72 ARG A CA 1
ATOM 576 C C . ARG A 1 72 ? 7.493 -3.992 -9.109 1.00 93.75 72 ARG A C 1
ATOM 578 O O . ARG A 1 72 ? 7.102 -3.645 -7.992 1.00 93.75 72 ARG A O 1
ATOM 585 N N . PRO A 1 73 ? 8.793 -4.059 -9.438 1.00 93.25 73 PRO A N 1
ATOM 586 C CA . PRO A 1 73 ? 9.838 -3.544 -8.564 1.00 93.25 73 PRO A CA 1
ATOM 587 C C . PRO A 1 73 ? 9.604 -2.069 -8.227 1.00 93.25 73 PRO A C 1
ATOM 589 O O . PRO A 1 73 ? 9.072 -1.307 -9.043 1.00 93.25 73 PRO A O 1
ATOM 592 N N . CYS A 1 74 ? 10.003 -1.664 -7.027 1.00 91.94 74 CYS A N 1
ATOM 593 C CA . CYS A 1 74 ? 9.959 -0.263 -6.638 1.00 91.94 74 CYS A CA 1
ATOM 594 C C . CYS A 1 74 ? 11.025 0.549 -7.373 1.00 91.94 74 CYS A C 1
ATOM 596 O O . CYS A 1 74 ? 12.200 0.199 -7.371 1.00 91.94 74 CYS A O 1
ATOM 598 N N . SER A 1 75 ? 10.592 1.656 -7.968 1.00 91.88 75 SER A N 1
ATOM 599 C CA . SER A 1 75 ? 11.427 2.615 -8.703 1.00 91.88 75 SER A CA 1
ATOM 600 C C . SER A 1 75 ? 11.452 4.012 -8.074 1.00 91.88 75 SER A C 1
ATOM 602 O O . SER A 1 75 ? 12.184 4.872 -8.549 1.00 91.88 75 SER A O 1
ATOM 604 N N . GLY A 1 76 ? 10.634 4.254 -7.046 1.00 91.94 76 GLY A N 1
ATOM 605 C CA . GLY A 1 76 ? 10.433 5.567 -6.432 1.00 91.94 76 GLY A CA 1
ATOM 606 C C . GLY A 1 76 ? 11.072 5.703 -5.051 1.00 91.94 76 GLY A C 1
ATOM 607 O O . GLY A 1 76 ? 11.703 4.778 -4.534 1.00 91.94 76 GLY A O 1
ATOM 608 N N . ILE A 1 77 ? 10.863 6.864 -4.431 1.00 94.31 77 ILE A N 1
ATOM 609 C CA . ILE A 1 77 ? 11.322 7.141 -3.067 1.00 94.31 77 ILE A CA 1
ATOM 610 C C . ILE A 1 77 ? 10.400 6.426 -2.087 1.00 94.31 77 ILE A C 1
ATOM 612 O O . ILE A 1 77 ? 9.179 6.556 -2.148 1.00 94.31 77 ILE A O 1
ATOM 616 N N . VAL A 1 78 ? 10.998 5.684 -1.161 1.00 94.31 78 VAL A N 1
ATOM 617 C CA . VAL A 1 78 ? 10.276 4.862 -0.194 1.00 94.31 78 VAL A CA 1
ATOM 618 C C . VAL A 1 78 ? 10.269 5.539 1.170 1.00 94.31 78 VAL A C 1
ATOM 620 O O . VAL A 1 78 ? 11.283 6.061 1.630 1.00 94.31 78 VAL A O 1
ATOM 623 N N . SER A 1 79 ? 9.121 5.508 1.838 1.00 94.25 79 SER A N 1
ATOM 624 C CA . SER A 1 79 ? 8.937 6.056 3.177 1.00 94.25 79 SER A CA 1
ATOM 625 C C . SER A 1 79 ? 7.963 5.216 4.001 1.00 94.25 79 SER A C 1
ATOM 627 O O . SER A 1 79 ? 7.147 4.444 3.491 1.00 94.25 79 SER A O 1
ATOM 629 N N . SER A 1 80 ? 8.047 5.354 5.322 1.00 91.56 80 SER A N 1
ATOM 630 C CA . SER A 1 80 ? 7.099 4.721 6.234 1.00 91.56 80 SER A CA 1
ATOM 631 C C . SER A 1 80 ? 5.739 5.423 6.191 1.00 91.56 80 SER A C 1
ATOM 633 O O . SER A 1 80 ? 5.688 6.651 6.112 1.00 91.56 80 SER A O 1
ATOM 635 N N . PHE A 1 81 ? 4.642 4.688 6.373 1.00 90.94 81 PHE A N 1
ATOM 636 C CA . PHE A 1 81 ? 3.318 5.309 6.439 1.00 90.94 81 PHE A CA 1
ATOM 637 C C . PHE A 1 81 ? 3.138 6.209 7.670 1.00 90.94 81 PHE A C 1
ATOM 639 O O . PHE A 1 81 ? 3.355 5.789 8.813 1.00 90.94 81 PHE A O 1
ATOM 646 N N . GLY A 1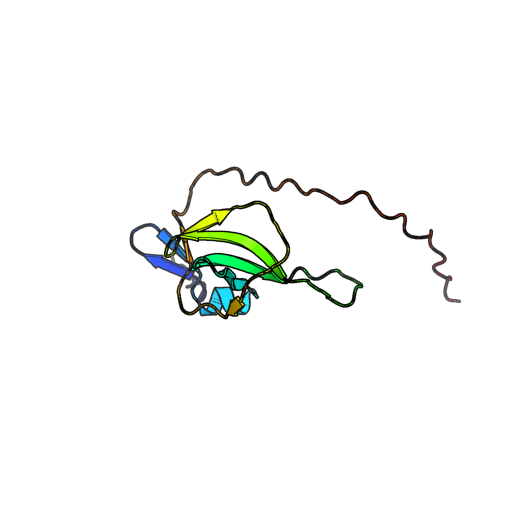 82 ? 2.669 7.434 7.418 1.00 88.81 82 GLY A N 1
ATOM 647 C CA . GLY A 1 82 ? 2.158 8.365 8.431 1.00 88.81 82 GLY A CA 1
ATOM 648 C C . GLY A 1 82 ? 0.630 8.362 8.564 1.00 88.81 82 GLY A C 1
ATOM 649 O O . GLY A 1 82 ? 0.096 8.932 9.510 1.00 88.81 82 GLY A O 1
ATOM 650 N N . GLN A 1 83 ? -0.077 7.710 7.638 1.00 91.44 83 GLN A N 1
ATOM 651 C CA . GLN A 1 83 ? -1.539 7.688 7.579 1.00 91.44 83 GLN A CA 1
ATOM 652 C C . GLN A 1 83 ? -2.101 6.264 7.562 1.00 91.44 83 GLN A C 1
ATOM 654 O O . GLN A 1 83 ? -1.404 5.299 7.250 1.00 91.44 83 GLN A O 1
ATOM 659 N N . ARG A 1 84 ? -3.385 6.142 7.908 1.00 93.12 84 ARG A N 1
ATOM 660 C CA . ARG A 1 84 ? -4.149 4.893 7.808 1.00 93.12 84 ARG A CA 1
ATOM 661 C C . ARG A 1 84 ? -4.569 4.633 6.360 1.00 93.12 84 ARG A C 1
ATOM 663 O O . ARG A 1 84 ? -4.939 5.568 5.654 1.00 93.12 84 ARG A O 1
ATOM 670 N N . LEU A 1 85 ? -4.597 3.367 5.955 1.00 94.62 85 LEU A N 1
ATOM 671 C CA . LEU A 1 85 ? -5.060 2.940 4.630 1.00 94.62 85 LEU A CA 1
ATOM 672 C C . LEU A 1 85 ? -6.165 1.905 4.770 1.00 94.62 85 LEU A C 1
ATOM 674 O O . LEU A 1 85 ? -6.124 1.060 5.657 1.00 94.62 85 LEU A O 1
ATOM 678 N N . GLY A 1 86 ? -7.170 1.959 3.909 1.00 90.25 86 GLY A N 1
ATOM 679 C CA . GLY A 1 86 ? -8.360 1.144 4.065 1.00 90.25 86 GLY A CA 1
ATOM 680 C C . GLY A 1 86 ? -9.278 1.156 2.862 1.00 90.25 86 GLY A C 1
ATOM 681 O O . GLY A 1 86 ? -8.914 1.543 1.756 1.00 90.25 86 GLY A O 1
ATOM 682 N N . GLY A 1 87 ? -10.503 0.707 3.082 1.00 85.88 87 GLY A N 1
ATOM 683 C CA . GLY A 1 87 ? -11.502 0.614 2.035 1.00 85.88 87 GLY A CA 1
ATOM 684 C C . GLY A 1 87 ? -12.877 0.257 2.572 1.00 85.88 87 GLY A C 1
ATOM 685 O O . GLY A 1 87 ? -13.094 0.094 3.773 1.00 85.88 87 GLY A O 1
ATOM 686 N N . VAL A 1 88 ? -13.829 0.142 1.651 1.00 82.62 88 VAL A N 1
ATOM 687 C CA . VAL A 1 88 ? -15.174 -0.344 1.967 1.00 82.62 88 VAL A CA 1
ATOM 688 C C . VAL A 1 88 ? -15.074 -1.821 2.348 1.00 82.62 88 VAL A C 1
ATOM 690 O O . VAL A 1 88 ? -14.674 -2.653 1.530 1.00 82.62 88 VAL A O 1
ATOM 693 N N . ALA A 1 89 ? -15.421 -2.145 3.592 1.00 66.38 89 ALA A N 1
ATOM 694 C CA . ALA A 1 89 ? -15.424 -3.521 4.067 1.00 66.38 89 ALA A CA 1
ATOM 695 C C . ALA A 1 89 ? -16.597 -4.287 3.437 1.00 66.38 89 ALA A C 1
ATOM 697 O O . ALA A 1 89 ? -17.730 -3.815 3.464 1.00 66.38 89 ALA A O 1
ATOM 698 N N . GLY A 1 90 ? -16.332 -5.463 2.860 1.00 61.31 90 GLY A N 1
ATOM 699 C CA . GLY A 1 90 ? -17.371 -6.313 2.262 1.00 61.31 90 GLY A CA 1
ATOM 700 C C . GLY A 1 90 ? -17.599 -6.130 0.757 1.00 61.31 90 GLY A C 1
ATOM 701 O O . GLY A 1 90 ? -18.561 -6.671 0.218 1.00 61.31 90 GLY A O 1
ATOM 702 N N . GLY A 1 91 ? -16.719 -5.415 0.047 1.00 53.19 91 GLY A N 1
ATOM 703 C CA . GLY A 1 91 ? -16.727 -5.432 -1.416 1.00 53.19 91 GLY A CA 1
ATOM 704 C C . GLY A 1 91 ? -16.424 -6.840 -1.928 1.00 53.19 91 GLY A C 1
ATOM 705 O O . GLY A 1 91 ? -15.319 -7.337 -1.731 1.00 53.19 91 GLY A O 1
ATOM 706 N N . ASN A 1 92 ? -17.391 -7.467 -2.597 1.00 44.16 92 ASN A N 1
ATOM 707 C CA . ASN A 1 92 ? -17.324 -8.811 -3.182 1.00 44.16 92 ASN A CA 1
ATOM 708 C C . ASN A 1 92 ? -16.380 -8.863 -4.407 1.00 44.16 92 ASN A C 1
ATOM 710 O O . ASN A 1 92 ? -16.737 -9.326 -5.489 1.00 44.16 92 ASN A O 1
ATOM 714 N N . ARG A 1 93 ? -15.172 -8.306 -4.281 1.00 52.62 93 ARG A N 1
ATOM 715 C CA . ARG A 1 93 ? -14.131 -8.402 -5.296 1.00 52.62 93 ARG A CA 1
ATOM 716 C C . ARG A 1 93 ? -13.478 -9.760 -5.106 1.00 52.62 93 ARG A C 1
ATOM 718 O O . ARG A 1 93 ? -12.691 -9.942 -4.183 1.00 52.62 93 ARG A O 1
ATOM 725 N N . ARG A 1 94 ? -13.801 -10.712 -5.988 1.00 45.16 94 ARG A N 1
ATOM 726 C CA . ARG A 1 94 ? -12.902 -11.834 -6.280 1.00 45.16 94 ARG A CA 1
ATOM 727 C C . ARG A 1 94 ? -11.536 -11.217 -6.573 1.00 45.16 94 ARG A C 1
ATOM 729 O O . ARG A 1 94 ? -11.324 -10.706 -7.668 1.00 45.16 94 ARG A O 1
ATOM 736 N N . ILE A 1 95 ? -10.633 -11.221 -5.596 1.00 51.16 95 ILE A N 1
ATOM 737 C CA . ILE A 1 95 ? -9.222 -11.005 -5.874 1.00 51.16 95 ILE A CA 1
ATOM 738 C C . ILE A 1 95 ? -8.819 -12.257 -6.650 1.00 51.16 95 ILE A C 1
ATOM 740 O O . ILE A 1 95 ? -8.582 -13.312 -6.067 1.00 51.16 95 ILE A O 1
ATOM 744 N N . GLN A 1 96 ? -8.849 -12.181 -7.981 1.00 39.38 96 GLN A N 1
ATOM 745 C CA . GLN A 1 96 ? -8.141 -13.144 -8.809 1.00 39.38 96 GLN A CA 1
ATOM 746 C C . GLN A 1 96 ? -6.659 -12.849 -8.596 1.00 39.38 96 GLN A C 1
ATOM 748 O O . GLN A 1 96 ? -6.052 -12.078 -9.332 1.00 39.38 96 GLN A O 1
ATOM 753 N N . VAL A 1 97 ? -6.097 -13.393 -7.515 1.00 39.41 97 VAL A N 1
ATOM 754 C CA . VAL A 1 97 ? -4.649 -13.485 -7.364 1.00 39.41 97 VAL A CA 1
ATOM 755 C C . VAL A 1 97 ? -4.209 -14.503 -8.404 1.00 39.41 97 VAL A C 1
ATOM 757 O O . VAL A 1 97 ? -4.231 -15.710 -8.166 1.00 39.41 97 VAL A O 1
ATOM 760 N N . THR A 1 98 ? -3.888 -14.032 -9.603 1.00 31.92 98 THR A N 1
ATOM 761 C CA . THR A 1 98 ? -3.173 -14.857 -10.567 1.00 31.92 98 THR A CA 1
ATOM 762 C C . THR A 1 98 ? -1.761 -15.001 -10.022 1.00 31.92 98 THR A C 1
ATOM 764 O O . THR A 1 98 ? -0.933 -14.107 -10.174 1.00 31.92 98 THR A O 1
ATOM 767 N N . PHE A 1 99 ? -1.488 -16.111 -9.337 1.00 35.03 99 PHE A N 1
ATOM 768 C CA . PHE A 1 99 ? -0.118 -16.529 -9.076 1.00 35.03 99 PHE A CA 1
ATOM 769 C C . PHE A 1 99 ? 0.515 -16.842 -10.432 1.00 35.03 99 PHE A C 1
ATOM 771 O O . PHE A 1 99 ? 0.399 -17.955 -10.940 1.00 35.03 99 PHE A O 1
ATOM 778 N N . ASN A 1 100 ? 1.167 -15.856 -11.045 1.00 36.53 100 ASN A N 1
ATOM 779 C CA . ASN A 1 100 ? 2.128 -16.140 -12.097 1.00 36.53 100 ASN A CA 1
ATOM 780 C C . ASN A 1 100 ? 3.319 -16.808 -11.415 1.00 36.53 100 ASN A C 1
ATOM 782 O O . ASN A 1 100 ? 4.251 -16.136 -10.989 1.00 36.53 100 ASN A O 1
ATOM 786 N N . VAL A 1 101 ? 3.249 -18.131 -11.262 1.00 41.97 101 VAL A N 1
ATOM 787 C CA . VAL A 1 101 ? 4.406 -18.952 -10.916 1.00 41.97 101 VAL A CA 1
ATOM 788 C C . VAL A 1 101 ? 5.388 -18.776 -12.075 1.00 41.97 101 VAL A C 1
ATOM 790 O O . VAL A 1 101 ? 5.077 -19.214 -13.189 1.00 41.97 101 VAL A O 1
ATOM 793 N N . PRO A 1 102 ? 6.542 -18.110 -11.883 1.00 39.91 102 PRO A N 1
ATOM 794 C CA . PRO A 1 102 ? 7.575 -18.108 -12.904 1.00 39.91 102 PRO A CA 1
ATOM 795 C C . PRO A 1 102 ? 7.923 -19.571 -13.160 1.00 39.91 102 PRO A C 1
ATOM 797 O O . PRO A 1 102 ? 8.113 -20.327 -12.205 1.00 39.91 102 PRO A O 1
ATOM 800 N N . ARG A 1 103 ? 7.944 -19.996 -14.431 1.00 43.38 103 ARG A N 1
ATOM 801 C CA . ARG A 1 103 ? 8.368 -21.355 -14.788 1.00 43.38 103 ARG A CA 1
ATOM 802 C C . ARG A 1 103 ? 9.673 -21.647 -14.055 1.00 43.38 103 ARG A C 1
ATOM 804 O O . ARG A 1 103 ? 10.651 -20.924 -14.222 1.00 43.38 103 ARG A O 1
ATOM 811 N N . THR A 1 104 ? 9.624 -22.679 -13.225 1.00 47.50 104 THR A N 1
ATOM 812 C CA . THR A 1 104 ? 10.709 -23.184 -12.398 1.00 47.50 104 THR A CA 1
ATOM 813 C C . THR A 1 104 ? 12.006 -23.216 -13.195 1.00 47.50 104 THR A C 1
ATOM 815 O O . THR A 1 104 ? 12.124 -23.929 -14.194 1.00 47.50 104 THR A O 1
ATOM 818 N N . GLN A 1 105 ? 13.003 -22.466 -12.731 1.00 45.03 105 GLN A N 1
ATOM 819 C CA . GLN A 1 105 ? 14.382 -22.829 -13.000 1.00 45.03 105 GLN A CA 1
ATOM 820 C C . GLN A 1 105 ? 14.569 -24.195 -12.333 1.00 45.03 105 GLN A C 1
ATOM 822 O O . GLN A 1 105 ? 14.324 -24.330 -11.135 1.00 45.03 105 GLN A O 1
ATOM 827 N N . ARG A 1 106 ? 14.854 -25.235 -13.128 1.00 43.72 106 ARG A N 1
ATOM 828 C CA . ARG A 1 106 ? 15.063 -26.592 -12.610 1.00 43.72 106 ARG A CA 1
ATOM 829 C C . ARG A 1 106 ? 16.149 -26.526 -11.539 1.00 43.72 106 ARG A C 1
ATOM 831 O O . ARG A 1 106 ? 17.293 -26.201 -11.853 1.00 43.72 106 ARG A O 1
ATOM 838 N N . TYR A 1 107 ? 15.778 -26.814 -10.299 1.00 44.81 107 TYR A N 1
ATOM 839 C CA . TYR A 1 107 ? 16.746 -27.118 -9.258 1.00 44.81 107 TYR A CA 1
ATOM 840 C C . TYR A 1 107 ? 17.448 -28.430 -9.644 1.00 44.81 107 TYR A C 1
ATOM 842 O O . TYR A 1 107 ? 16.777 -29.328 -10.162 1.00 44.81 107 TYR A O 1
ATOM 850 N N . PRO A 1 108 ? 18.775 -28.544 -9.472 1.00 40.75 108 PRO A N 1
ATOM 851 C CA . PRO A 1 108 ? 19.451 -29.823 -9.634 1.00 40.75 108 PRO A CA 1
ATOM 852 C C . PRO A 1 108 ? 18.866 -30.821 -8.631 1.00 40.75 108 PRO A C 1
ATOM 854 O O . PRO A 1 108 ? 18.638 -30.475 -7.471 1.00 40.75 108 PRO A O 1
ATOM 857 N N . GLU A 1 109 ? 18.574 -32.026 -9.115 1.00 49.47 109 GLU A N 1
ATOM 858 C CA . GLU A 1 109 ? 18.023 -33.114 -8.313 1.00 49.47 109 GLU A CA 1
ATOM 859 C C . GLU A 1 109 ? 18.957 -33.452 -7.143 1.00 49.47 109 GLU A C 1
ATOM 861 O O . GLU A 1 109 ? 20.183 -33.350 -7.226 1.00 49.47 109 GLU A O 1
ATOM 866 N N . GLU A 1 110 ? 18.315 -33.783 -6.032 1.00 46.94 110 GLU A N 1
ATOM 867 C CA . GLU A 1 110 ? 18.867 -34.014 -4.708 1.00 46.94 110 GLU A CA 1
ATOM 868 C C . GLU A 1 110 ? 20.032 -35.013 -4.700 1.00 46.94 110 GLU A C 1
ATOM 870 O O . GLU A 1 110 ? 19.964 -36.077 -5.302 1.00 46.94 110 GLU A O 1
ATOM 875 N N . ASN A 1 111 ? 21.050 -34.722 -3.890 1.00 41.84 111 ASN A N 1
ATOM 876 C CA . ASN A 1 111 ? 21.750 -35.758 -3.135 1.00 41.84 111 ASN A CA 1
ATOM 877 C C . ASN A 1 111 ? 21.716 -35.339 -1.665 1.00 41.84 111 ASN A C 1
ATOM 879 O O . ASN A 1 111 ? 22.675 -34.789 -1.120 1.00 41.84 111 ASN A O 1
ATOM 883 N N . CYS A 1 112 ? 20.563 -35.558 -1.034 1.00 43.41 112 CYS A N 1
ATOM 884 C CA . CYS A 1 112 ? 20.475 -35.636 0.416 1.00 43.41 112 CYS A CA 1
ATOM 885 C C . CYS A 1 112 ? 21.290 -36.862 0.838 1.00 43.41 112 CYS A C 1
ATOM 887 O O . CYS A 1 112 ? 20.821 -37.991 0.728 1.00 43.41 112 CYS A O 1
ATOM 889 N N . TYR A 1 113 ? 22.541 -36.652 1.248 1.00 49.94 113 TYR A N 1
ATOM 890 C CA . TYR A 1 113 ? 23.354 -37.719 1.815 1.00 49.94 113 TYR A CA 1
ATOM 891 C C . TYR A 1 113 ? 22.667 -38.244 3.079 1.00 49.94 113 TYR A C 1
ATOM 893 O O . TYR A 1 113 ? 22.480 -37.507 4.049 1.00 49.94 113 TYR A O 1
ATOM 901 N N . GLU A 1 114 ? 22.287 -39.520 3.039 1.00 46.75 114 GLU A N 1
ATOM 902 C CA . GLU A 1 114 ? 21.913 -40.317 4.201 1.00 46.75 114 GLU A CA 1
ATOM 903 C C . GLU A 1 114 ? 23.014 -40.216 5.261 1.00 46.75 114 GLU A C 1
ATOM 905 O O . GLU A 1 114 ? 24.160 -40.618 5.042 1.00 46.75 114 GLU A O 1
ATOM 910 N N . GLY A 1 115 ? 22.658 -39.662 6.420 1.00 47.16 115 GLY A N 1
ATOM 911 C CA . GLY A 1 115 ? 23.485 -39.750 7.614 1.00 47.16 115 GLY A CA 1
ATOM 912 C C . GLY A 1 115 ? 23.558 -41.203 8.079 1.00 47.16 115 GLY A C 1
ATOM 913 O O . GLY A 1 115 ? 22.524 -41.829 8.313 1.00 47.16 115 GLY A O 1
ATOM 914 N N . ARG A 1 116 ? 24.781 -41.722 8.199 1.00 46.66 116 ARG A N 1
ATOM 915 C CA . ARG A 1 116 ? 25.098 -42.865 9.061 1.00 46.66 116 ARG A CA 1
ATOM 916 C C . ARG A 1 116 ? 25.460 -42.373 10.452 1.00 46.66 116 ARG A C 1
ATOM 918 O O . ARG A 1 116 ? 26.124 -41.315 10.525 1.00 46.66 116 ARG A O 1
#

Sequence (116 aa):
CKLTKLGGYSWDNGRLYYTAEALKAFGLMSMTEEDGHEFLALHKLYWFAIPRDDLFVIGTIWNQSVVPCAERPCSGIVSSFGQRLGGVAGGNRRIQVTFNVPRTQRYPEENCYEGR

Secondary structure (DSSP, 8-state):
------TTEEEETTEEEE-HHHHHHTTEEEEE-TT--EEEEEE---TTS--SS-EEEEEEEETTEEEEEEEEE--SEEE---S-EEEETT----------------PPPP--PPP-

pLDDT: mean 77.29, std 21.22, range [31.92, 96.12]

Radius of gyration: 18.67 Å; chains: 1; bounding box: 45×56×38 Å